Protein AF-A0A7W3PPC8-F1 (afdb_monomer_lite)

Sequence (138 aa):
MSNTLKRLSSKIPKPSKGPELKQVRLKLVYIDFLSALKLSFLLGLAQAIVVIVASFLLYMVFVQTGIFDRANTVAGQVLGGQQFNIKDVISVGSVLGFSTLVAGINLVIITVLGAVCAIIYNMSAKIVGGLSVGFTNQ

Organism: NCBI:txid748908

Structure (mmCIF, N/CA/C/O backbone):
data_AF-A0A7W3PPC8-F1
#
_entry.id   AF-A0A7W3PPC8-F1
#
loop_
_atom_site.group_PDB
_atom_site.id
_atom_site.type_symbol
_atom_site.label_atom_id
_atom_site.label_alt_id
_atom_site.label_comp_id
_atom_site.label_asym_id
_atom_site.label_entity_id
_atom_site.label_seq_id
_atom_site.pdbx_PDB_ins_code
_atom_site.Cartn_x
_atom_site.Cartn_y
_atom_site.Cartn_z
_atom_site.occupancy
_atom_site.B_iso_or_equiv
_atom_site.auth_seq_id
_atom_site.auth_comp_id
_atom_site.auth_asym_id
_atom_site.auth_atom_id
_atom_site.pdbx_PDB_model_num
ATOM 1 N N . MET A 1 1 ? 22.820 4.274 80.347 1.00 52.28 1 MET A N 1
ATOM 2 C CA . MET A 1 1 ? 22.675 5.515 79.545 1.00 52.28 1 MET A CA 1
ATOM 3 C C . MET A 1 1 ? 22.384 5.209 78.061 1.00 52.28 1 MET A C 1
ATOM 5 O O . MET A 1 1 ? 22.886 5.882 77.177 1.00 52.28 1 MET A O 1
ATOM 9 N N . SER A 1 2 ? 21.568 4.187 77.768 1.00 56.91 2 SER A N 1
ATOM 10 C CA . SER A 1 2 ? 21.464 3.553 76.436 1.00 56.91 2 SER A CA 1
ATOM 11 C C . SER A 1 2 ? 20.085 3.683 75.769 1.00 56.91 2 SER A C 1
ATOM 13 O O . SER A 1 2 ? 19.938 3.388 74.586 1.00 56.91 2 SER A O 1
ATOM 15 N N . ASN A 1 3 ? 19.071 4.171 76.491 1.00 58.53 3 ASN A N 1
ATOM 16 C CA . ASN A 1 3 ? 17.689 4.229 75.991 1.00 58.53 3 ASN A CA 1
ATOM 17 C C . ASN A 1 3 ? 17.332 5.532 75.256 1.00 58.53 3 ASN A C 1
ATOM 19 O O . ASN A 1 3 ? 16.264 5.621 74.652 1.00 58.53 3 ASN A O 1
ATOM 23 N N . THR A 1 4 ? 18.220 6.525 75.253 1.00 60.38 4 THR A N 1
ATOM 24 C CA . THR A 1 4 ? 18.021 7.805 74.554 1.00 60.38 4 THR A CA 1
ATOM 25 C C . THR A 1 4 ? 18.432 7.752 73.080 1.00 60.38 4 THR A C 1
ATOM 27 O O . THR A 1 4 ? 17.789 8.393 72.253 1.00 60.38 4 THR A O 1
ATOM 30 N N . LEU A 1 5 ? 19.403 6.909 72.702 1.00 58.19 5 LEU A N 1
ATOM 31 C CA . LEU A 1 5 ? 19.823 6.746 71.299 1.00 58.19 5 LEU A CA 1
ATOM 32 C C . LEU A 1 5 ? 18.810 5.953 70.456 1.00 58.19 5 LEU A C 1
ATOM 34 O O . LEU A 1 5 ? 18.647 6.207 69.263 1.00 58.19 5 LEU A O 1
ATOM 38 N N . LYS A 1 6 ? 18.046 5.045 71.080 1.00 54.47 6 LYS A N 1
ATOM 39 C CA . LYS A 1 6 ? 17.039 4.227 70.382 1.00 54.47 6 LYS A CA 1
ATOM 40 C C . LYS A 1 6 ? 15.796 5.025 69.968 1.00 54.47 6 LYS A C 1
ATOM 42 O O . LYS A 1 6 ? 15.119 4.657 69.013 1.00 54.47 6 LYS A O 1
ATOM 47 N N . ARG A 1 7 ? 15.506 6.139 70.654 1.00 57.25 7 ARG A N 1
ATOM 48 C CA . ARG A 1 7 ? 14.362 7.007 70.329 1.00 57.25 7 ARG A CA 1
ATOM 49 C C . ARG A 1 7 ? 14.639 7.956 69.164 1.00 57.25 7 ARG A C 1
ATOM 51 O O . ARG A 1 7 ? 13.720 8.241 68.404 1.00 57.25 7 ARG A O 1
ATOM 58 N N . LEU A 1 8 ? 15.895 8.352 68.958 1.00 58.16 8 LEU A N 1
ATOM 59 C CA . LEU A 1 8 ? 16.290 9.224 67.846 1.00 58.16 8 LEU A CA 1
ATOM 60 C C . LEU A 1 8 ? 16.453 8.469 66.515 1.00 58.16 8 LEU A C 1
ATOM 62 O O . LEU A 1 8 ? 16.225 9.044 65.458 1.00 58.16 8 LEU A O 1
ATOM 66 N N . SER A 1 9 ? 16.754 7.167 66.553 1.00 54.66 9 SER A N 1
ATOM 67 C CA . SER A 1 9 ? 16.882 6.335 65.343 1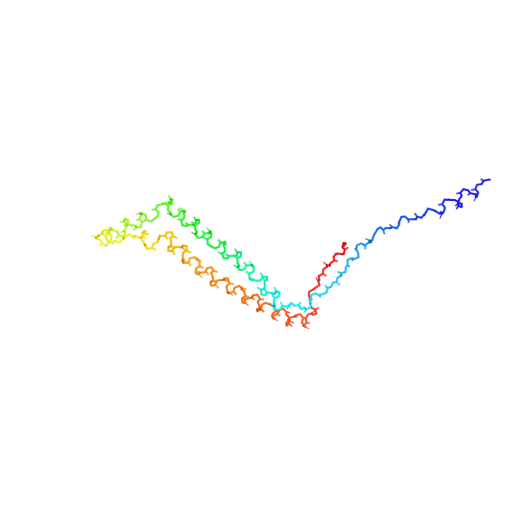.00 54.66 9 SER A CA 1
ATOM 68 C C . SER A 1 9 ? 15.531 5.946 64.708 1.00 54.66 9 SER A C 1
ATOM 70 O O . SER A 1 9 ? 15.473 5.577 63.539 1.00 54.66 9 SER A O 1
ATOM 72 N N . SER A 1 10 ? 14.418 6.085 65.438 1.00 54.19 10 SER A N 1
ATOM 73 C CA . SER A 1 10 ? 13.082 5.666 64.973 1.00 54.19 10 SER A CA 1
ATOM 74 C C . SER A 1 10 ? 12.355 6.670 64.066 1.00 54.19 10 SER A C 1
ATOM 76 O O . SER A 1 10 ? 11.241 6.401 63.621 1.00 54.19 10 SER A O 1
ATOM 78 N N . LYS A 1 11 ? 12.969 7.823 63.774 1.00 53.06 11 LYS A N 1
ATOM 79 C CA . LYS A 1 11 ? 12.342 8.921 63.021 1.00 53.06 11 LYS A CA 1
ATOM 80 C C . LYS A 1 11 ? 13.110 9.271 61.750 1.00 53.06 11 LYS A C 1
ATOM 82 O O . LYS A 1 11 ? 13.195 10.435 61.383 1.00 53.06 11 LYS A O 1
ATOM 87 N N . ILE A 1 12 ? 13.660 8.264 61.074 1.00 62.25 12 ILE A N 1
ATOM 88 C CA . ILE A 1 12 ? 14.084 8.418 59.682 1.00 62.25 12 ILE A CA 1
ATOM 89 C C . ILE A 1 12 ? 12.794 8.385 58.850 1.00 62.25 12 ILE A C 1
ATOM 91 O O . ILE A 1 12 ? 12.144 7.333 58.807 1.00 62.25 12 ILE A O 1
ATOM 95 N N . PRO A 1 13 ? 12.360 9.499 58.230 1.00 57.47 13 PRO A N 1
ATOM 96 C CA . PRO A 1 13 ? 11.263 9.437 57.283 1.00 57.47 13 PRO A CA 1
ATOM 97 C C . PRO A 1 13 ? 11.731 8.532 56.146 1.00 57.47 13 PRO A C 1
ATOM 99 O O . PRO A 1 13 ? 12.714 8.830 55.467 1.00 57.47 13 PRO A O 1
ATOM 102 N N . LYS A 1 14 ? 11.071 7.380 55.984 1.00 60.00 14 LYS A N 1
ATOM 103 C CA . LYS A 1 14 ? 11.268 6.536 54.803 1.00 60.00 14 LYS A CA 1
ATOM 104 C C . LYS A 1 14 ? 11.103 7.449 53.585 1.00 60.00 14 LYS A C 1
ATOM 106 O O . LYS A 1 14 ? 10.091 8.154 53.539 1.00 60.00 14 LYS A O 1
ATOM 111 N N . PRO A 1 15 ? 12.055 7.469 52.636 1.00 51.50 15 PRO A N 1
ATOM 112 C CA . PRO A 1 15 ? 11.875 8.243 51.420 1.00 51.50 15 PRO A CA 1
ATOM 113 C C . PRO A 1 15 ? 10.559 7.776 50.805 1.00 51.50 15 PRO A C 1
ATOM 115 O O . PRO A 1 15 ? 10.351 6.569 50.639 1.00 51.50 15 PRO A O 1
ATOM 118 N N . SER A 1 16 ? 9.631 8.705 50.555 1.00 56.78 16 SER A N 1
ATOM 119 C CA . SER A 1 16 ? 8.445 8.383 49.774 1.00 56.78 16 SER A CA 1
ATOM 120 C C . SER A 1 16 ? 8.970 7.818 48.464 1.00 56.78 16 SER A C 1
ATOM 122 O O . SER A 1 16 ? 9.636 8.537 47.715 1.00 56.78 16 SER A O 1
ATOM 124 N N . LYS A 1 17 ? 8.754 6.519 48.228 1.00 58.44 17 LYS A N 1
ATOM 125 C CA . LYS A 1 17 ? 8.947 5.934 46.905 1.00 58.44 17 LYS A CA 1
ATOM 126 C C . LYS A 1 17 ? 8.257 6.895 45.941 1.00 58.44 17 LYS A C 1
ATOM 128 O O . LYS A 1 17 ? 7.067 7.161 46.114 1.00 58.44 17 LYS A O 1
ATOM 133 N N . GLY A 1 18 ? 9.033 7.483 45.026 1.00 61.22 18 GL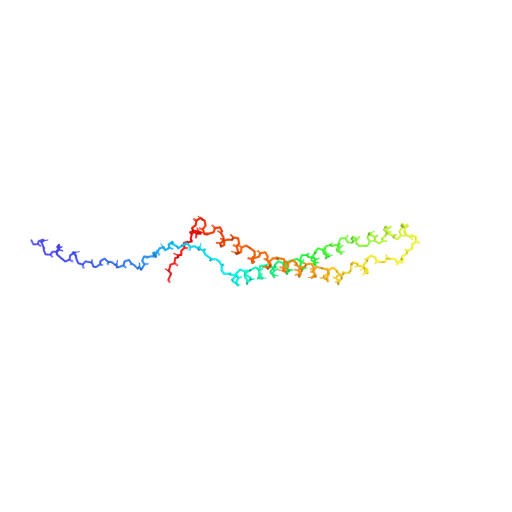Y A N 1
ATOM 134 C CA . GLY A 1 18 ? 8.494 8.311 43.950 1.00 61.22 18 GLY A CA 1
ATOM 135 C C . GLY A 1 18 ? 7.341 7.571 43.270 1.00 61.22 18 GLY A C 1
ATOM 136 O O . GLY A 1 18 ? 7.287 6.344 43.396 1.00 61.22 18 GLY A O 1
ATOM 137 N N . PRO A 1 19 ? 6.408 8.297 42.629 1.00 60.38 19 PRO A N 1
ATOM 138 C CA . PRO A 1 19 ? 5.116 7.774 42.195 1.00 60.38 19 PRO A CA 1
ATOM 139 C C . PRO A 1 19 ? 5.293 6.387 41.586 1.00 60.38 19 PRO A C 1
ATOM 141 O O . PRO A 1 19 ? 5.893 6.227 40.526 1.00 60.38 19 PRO A O 1
ATOM 144 N N . GLU A 1 20 ? 4.864 5.367 42.332 1.00 64.25 20 GLU A N 1
ATOM 145 C CA . GLU A 1 20 ? 4.943 3.987 41.889 1.00 64.25 20 GLU A CA 1
ATOM 146 C C . GLU A 1 20 ? 4.114 3.943 40.610 1.00 64.25 20 GLU A C 1
ATOM 148 O O . GLU A 1 20 ? 2.927 4.274 40.649 1.00 64.25 20 GLU A O 1
ATOM 153 N N . LEU A 1 21 ? 4.768 3.670 39.474 1.00 60.94 21 LEU A N 1
ATOM 154 C CA . LEU A 1 21 ? 4.160 3.654 38.146 1.00 60.94 21 LEU A CA 1
ATOM 155 C C . LEU A 1 21 ? 3.037 2.615 38.155 1.00 60.94 21 LEU A C 1
ATOM 157 O O . LEU A 1 21 ? 3.238 1.435 37.861 1.00 60.94 21 LEU A O 1
ATOM 161 N N . LYS A 1 22 ? 1.848 3.043 38.579 1.00 69.69 22 LYS A N 1
ATOM 162 C CA . LYS A 1 22 ? 0.689 2.184 38.749 1.00 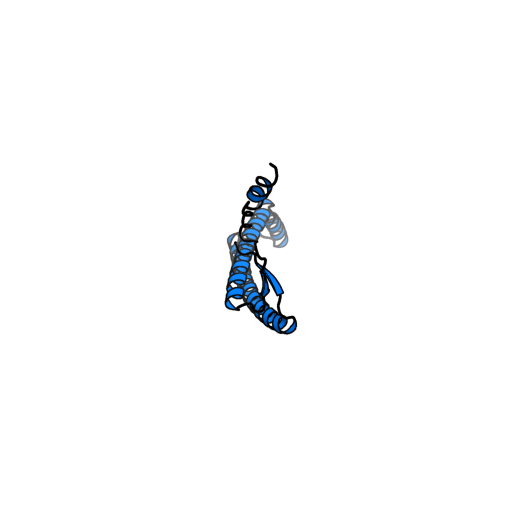69.69 22 LYS A CA 1
ATOM 163 C C . LYS A 1 22 ? 0.237 1.813 37.352 1.00 69.69 22 LYS A C 1
ATOM 165 O O . LYS A 1 22 ? -0.392 2.607 36.659 1.00 69.69 22 LYS A O 1
ATOM 170 N N . GLN A 1 23 ? 0.604 0.611 36.925 1.00 69.12 23 GLN A N 1
ATOM 171 C CA . GLN A 1 23 ? 0.177 0.082 35.642 1.00 69.12 23 GLN A CA 1
ATOM 172 C C . GLN A 1 23 ? -1.342 -0.086 35.677 1.00 69.12 23 GLN A C 1
ATOM 174 O O . GLN A 1 23 ? -1.866 -0.949 36.383 1.00 69.12 23 GLN A O 1
ATOM 179 N N . VAL A 1 24 ? -2.056 0.746 34.923 1.00 78.06 24 VAL A N 1
ATOM 180 C CA . VAL A 1 24 ? -3.504 0.619 34.772 1.00 78.06 24 VAL A CA 1
ATOM 181 C C . VAL A 1 24 ? -3.758 -0.257 33.551 1.00 78.06 24 VAL A C 1
ATOM 183 O O . VAL A 1 24 ? -3.300 0.032 32.444 1.00 78.06 24 VAL A O 1
ATOM 186 N N . ARG A 1 25 ? -4.460 -1.373 33.759 1.00 76.50 25 ARG A N 1
ATOM 187 C CA . ARG A 1 25 ? -4.956 -2.226 32.675 1.00 76.50 25 ARG A CA 1
ATOM 188 C C . ARG A 1 25 ? -6.317 -1.678 32.261 1.00 76.50 25 ARG A C 1
ATOM 190 O O . ARG A 1 25 ? -7.258 -1.727 33.049 1.00 76.50 25 ARG A O 1
ATOM 197 N N . LEU A 1 26 ? -6.411 -1.140 31.054 1.00 84.56 26 LEU A N 1
ATOM 198 C CA . LEU A 1 26 ? -7.680 -0.728 30.459 1.00 84.56 26 LEU A CA 1
ATOM 199 C C . LEU A 1 26 ? -8.053 -1.728 29.368 1.00 84.56 26 LEU A C 1
ATOM 201 O O . LEU A 1 26 ? -7.197 -2.433 28.844 1.00 84.56 26 LEU A O 1
ATOM 205 N N . LYS A 1 27 ? -9.335 -1.820 29.030 1.00 82.69 27 LYS A N 1
ATOM 206 C CA . LYS A 1 27 ? -9.787 -2.632 27.898 1.00 82.69 27 LYS A CA 1
ATOM 207 C C . LYS A 1 27 ? -10.068 -1.710 26.720 1.00 82.69 27 LYS A C 1
ATOM 209 O O . LYS A 1 27 ? -10.790 -0.728 26.869 1.00 82.69 27 LYS A O 1
ATOM 214 N N . LEU A 1 28 ? -9.510 -2.022 25.556 1.00 85.88 28 LEU A N 1
ATOM 215 C CA . LEU A 1 28 ? -9.921 -1.434 24.292 1.00 85.88 28 LEU A CA 1
ATOM 216 C C . LEU A 1 28 ? -11.250 -2.090 23.909 1.00 85.88 28 LEU A C 1
ATOM 218 O O . LEU A 1 28 ? -11.300 -3.278 23.604 1.00 85.88 28 LEU A O 1
ATOM 222 N N . VAL A 1 29 ? -12.340 -1.337 24.037 1.00 86.69 29 VAL A N 1
ATOM 223 C CA . VAL A 1 29 ? -13.711 -1.833 23.812 1.00 86.69 29 VAL A CA 1
ATOM 224 C C . VAL A 1 29 ? -14.253 -1.385 22.454 1.00 86.69 29 VAL A C 1
ATOM 226 O O . VAL A 1 29 ? -15.130 -2.035 21.894 1.00 86.69 29 VAL A O 1
ATOM 229 N N . TYR A 1 30 ? -13.726 -0.288 21.911 1.00 88.50 30 TYR A N 1
ATOM 230 C CA . TYR A 1 30 ? -14.214 0.332 20.685 1.00 88.50 30 TYR A CA 1
ATOM 231 C C . TYR A 1 30 ? -13.065 0.976 19.903 1.00 88.50 30 TYR A C 1
ATOM 233 O O . TYR A 1 30 ? -12.178 1.597 20.494 1.00 88.50 30 TYR A O 1
ATOM 241 N N . ILE A 1 31 ? -13.110 0.844 18.580 1.00 91.56 31 ILE A N 1
ATOM 242 C CA . ILE A 1 31 ? -12.269 1.564 17.623 1.00 91.56 31 ILE A CA 1
ATOM 243 C C . ILE A 1 31 ? -13.168 2.503 16.825 1.00 91.56 31 ILE A C 1
ATOM 245 O O . ILE A 1 31 ? -14.149 2.076 16.212 1.00 91.56 31 ILE A O 1
ATOM 249 N N . ASP A 1 32 ? -12.808 3.784 16.808 1.00 93.31 32 ASP A N 1
ATOM 250 C CA . ASP A 1 32 ? -13.541 4.781 16.039 1.00 93.31 32 ASP A CA 1
ATOM 251 C C . ASP A 1 32 ? -13.253 4.684 14.536 1.00 93.31 32 ASP A C 1
ATOM 253 O O . ASP A 1 32 ? -12.099 4.532 14.119 1.00 93.31 32 ASP A O 1
ATOM 257 N N . PHE A 1 33 ? -14.305 4.819 13.723 1.00 91.38 33 PHE A N 1
ATOM 258 C CA . PHE A 1 33 ? -14.234 4.716 12.264 1.00 91.38 33 PHE A CA 1
ATOM 259 C C . PHE A 1 33 ? -13.233 5.706 11.666 1.00 91.38 33 PHE A C 1
ATOM 261 O O . PHE A 1 33 ? -12.407 5.328 10.836 1.00 91.38 33 PHE A O 1
ATOM 268 N N . LEU A 1 34 ? -13.252 6.964 12.117 1.00 91.75 34 LEU A N 1
ATOM 269 C CA . LEU A 1 34 ? -12.354 7.984 11.578 1.00 91.75 34 LEU A CA 1
ATOM 270 C C . LEU A 1 34 ? -10.903 7.725 11.976 1.00 91.75 34 LEU A C 1
ATOM 272 O O . LEU A 1 34 ? -9.993 8.024 11.205 1.00 91.75 34 LEU A O 1
ATOM 276 N N . SER A 1 35 ? -10.675 7.160 13.161 1.00 95.88 35 SER A N 1
ATOM 277 C CA . SER A 1 35 ? -9.330 6.785 13.597 1.00 95.88 35 SER A CA 1
ATOM 278 C C . SER A 1 35 ? -8.762 5.658 12.728 1.00 95.88 35 SER A C 1
ATOM 280 O O . SER A 1 35 ? -7.641 5.759 12.225 1.00 95.88 35 SER A O 1
ATOM 282 N N . ALA A 1 36 ? -9.569 4.629 12.455 1.00 94.88 36 ALA A N 1
ATOM 283 C CA . ALA A 1 36 ? -9.185 3.541 11.562 1.00 94.88 36 ALA A CA 1
ATOM 284 C C . ALA A 1 36 ? -8.955 4.019 10.121 1.00 94.88 36 ALA A C 1
ATOM 286 O O . ALA A 1 36 ? -7.990 3.589 9.487 1.00 94.88 36 ALA A O 1
ATOM 287 N N . LEU A 1 37 ? -9.776 4.950 9.625 1.00 95.31 37 LEU A N 1
ATOM 288 C CA . LEU A 1 37 ? -9.611 5.550 8.300 1.00 95.31 37 LEU A CA 1
ATOM 289 C C . LEU A 1 37 ? -8.283 6.315 8.188 1.00 95.31 37 LEU A C 1
ATOM 291 O O . LEU A 1 37 ? -7.546 6.132 7.227 1.00 95.31 37 LEU A O 1
ATOM 295 N N . LYS A 1 38 ? -7.933 7.130 9.193 1.00 96.25 38 LYS A N 1
ATOM 296 C CA . LYS A 1 38 ? -6.662 7.878 9.214 1.00 96.25 38 LYS A CA 1
ATOM 297 C C . LYS A 1 38 ? -5.456 6.941 9.246 1.00 96.25 38 LYS A C 1
ATOM 299 O O . LYS A 1 38 ? -4.530 7.117 8.460 1.00 96.25 38 LYS A O 1
ATOM 304 N N . LEU A 1 39 ? -5.467 5.939 10.128 1.00 97.25 39 LEU A N 1
ATOM 305 C CA . LEU A 1 39 ? -4.356 4.988 10.248 1.00 97.25 39 LEU A CA 1
ATOM 306 C C . LEU A 1 39 ? -4.177 4.149 8.981 1.00 97.25 39 LEU A C 1
ATOM 308 O O . LEU A 1 39 ? -3.055 3.987 8.503 1.00 97.25 39 LEU A O 1
ATOM 312 N N . SER A 1 40 ? -5.273 3.643 8.417 1.00 96.44 40 SER A N 1
ATOM 313 C CA . SER A 1 40 ? -5.229 2.855 7.182 1.00 96.44 40 SER A CA 1
ATOM 314 C C . SER A 1 40 ? -4.853 3.693 5.965 1.00 96.44 40 SER A C 1
ATOM 316 O O . SER A 1 40 ? -4.100 3.211 5.126 1.00 96.44 40 SER A O 1
ATOM 318 N N . PHE A 1 41 ? -5.274 4.957 5.901 1.00 96.81 41 PHE A N 1
ATOM 319 C CA . PHE A 1 41 ? -4.823 5.887 4.870 1.00 96.81 41 PHE A CA 1
ATOM 320 C C . PHE A 1 41 ? -3.308 6.124 4.941 1.00 96.81 41 PHE A C 1
ATOM 322 O O . PHE A 1 41 ? -2.631 6.034 3.920 1.00 96.81 41 PHE A O 1
ATOM 329 N N . LEU A 1 42 ? -2.748 6.355 6.138 1.00 97.75 42 LEU A N 1
ATOM 330 C CA . LEU A 1 42 ? -1.296 6.502 6.314 1.00 97.75 42 LEU A CA 1
ATOM 331 C C . LEU A 1 42 ? -0.540 5.227 5.910 1.00 97.75 42 LEU A C 1
ATOM 333 O O . LEU A 1 42 ? 0.478 5.305 5.223 1.00 97.75 42 LEU A O 1
ATOM 337 N N . LEU A 1 43 ? -1.042 4.056 6.311 1.00 96.50 43 LEU A N 1
ATOM 338 C CA . LEU A 1 43 ? -0.427 2.771 5.975 1.00 96.50 43 LEU A CA 1
ATOM 339 C C . LEU A 1 43 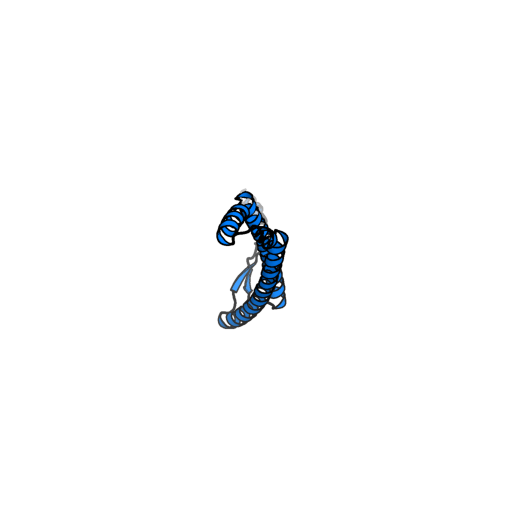? -0.502 2.477 4.470 1.00 96.50 43 LEU A C 1
ATOM 341 O O . LEU A 1 43 ? 0.493 2.074 3.867 1.00 96.50 43 LEU A O 1
ATOM 345 N N . GLY A 1 44 ? -1.653 2.732 3.849 1.00 96.88 44 GLY A N 1
ATOM 346 C CA . GLY A 1 44 ? -1.829 2.612 2.407 1.00 96.88 44 GLY A CA 1
ATOM 347 C C . GLY A 1 44 ? -0.932 3.583 1.639 1.00 96.88 44 GLY A C 1
ATOM 348 O O . GLY A 1 44 ? -0.367 3.200 0.618 1.00 96.88 44 GLY A O 1
ATOM 349 N N . LEU A 1 45 ? -0.735 4.807 2.144 1.00 97.56 45 LEU A N 1
ATOM 350 C CA . LEU A 1 45 ? 0.129 5.808 1.511 1.00 97.56 45 LEU A CA 1
ATOM 351 C C . LEU A 1 45 ? 1.597 5.384 1.570 1.00 97.56 45 LEU A C 1
ATOM 353 O O . LEU A 1 45 ? 2.300 5.460 0.562 1.00 97.56 45 LEU A O 1
ATOM 357 N N . ALA A 1 46 ? 2.043 4.873 2.719 1.00 97.44 46 ALA A N 1
ATOM 358 C CA . ALA A 1 46 ? 3.375 4.298 2.850 1.00 97.44 46 ALA A CA 1
ATOM 359 C C . ALA A 1 46 ? 3.579 3.153 1.845 1.00 97.44 46 ALA A C 1
ATOM 361 O O . ALA A 1 46 ? 4.575 3.134 1.119 1.00 97.44 46 ALA A O 1
ATOM 362 N N . GLN A 1 47 ? 2.612 2.238 1.731 1.00 97.19 47 GLN A N 1
ATOM 363 C CA . GLN A 1 47 ? 2.712 1.126 0.789 1.00 97.19 47 GLN A CA 1
ATOM 364 C C . GLN A 1 47 ? 2.652 1.574 -0.681 1.00 97.19 47 GLN A C 1
ATOM 366 O O . GLN A 1 47 ? 3.333 0.987 -1.523 1.00 97.19 47 GLN A O 1
ATOM 371 N N . ALA A 1 48 ? 1.886 2.619 -1.000 1.00 97.44 48 ALA A N 1
ATOM 372 C CA . ALA A 1 48 ? 1.830 3.195 -2.340 1.00 97.44 48 ALA A CA 1
ATOM 373 C C . ALA A 1 48 ? 3.202 3.733 -2.776 1.00 97.44 48 ALA A C 1
ATOM 375 O O . ALA A 1 48 ? 3.673 3.412 -3.867 1.00 97.44 48 ALA A O 1
ATOM 376 N N . ILE A 1 49 ? 3.880 4.476 -1.894 1.00 97.19 49 ILE A N 1
ATOM 377 C CA . ILE A 1 49 ? 5.237 4.981 -2.148 1.00 97.19 49 ILE A CA 1
ATOM 378 C C . ILE A 1 49 ? 6.210 3.814 -2.347 1.00 97.19 49 ILE A C 1
ATOM 380 O O . ILE A 1 49 ? 6.982 3.819 -3.306 1.00 97.19 49 ILE A O 1
ATOM 384 N N . VAL A 1 50 ? 6.142 2.788 -1.491 1.00 97.69 50 VAL A N 1
ATOM 385 C CA . VAL A 1 50 ? 6.997 1.595 -1.606 1.00 97.69 50 VAL A CA 1
ATOM 386 C C . VAL A 1 50 ? 6.818 0.908 -2.959 1.00 97.69 50 VAL A C 1
ATOM 388 O O . VAL A 1 50 ? 7.815 0.567 -3.586 1.00 97.69 50 VAL A O 1
ATOM 391 N N . VAL A 1 51 ? 5.586 0.742 -3.450 1.00 96.88 51 VAL A N 1
ATOM 392 C CA . VAL A 1 51 ? 5.325 0.097 -4.751 1.00 96.88 51 VAL A CA 1
ATOM 393 C C . VAL A 1 51 ? 5.871 0.915 -5.919 1.00 96.88 51 VAL A C 1
ATOM 395 O O . VAL A 1 51 ? 6.458 0.339 -6.836 1.00 96.88 51 VAL A O 1
ATOM 398 N N . ILE A 1 52 ? 5.727 2.241 -5.885 1.00 97.12 52 ILE A N 1
ATOM 399 C CA . ILE A 1 52 ? 6.251 3.121 -6.940 1.00 97.12 52 ILE A CA 1
ATOM 400 C C . ILE A 1 52 ? 7.781 3.049 -6.980 1.00 97.12 52 ILE A C 1
ATOM 402 O O . ILE A 1 52 ? 8.365 2.828 -8.043 1.00 97.12 52 ILE A O 1
ATOM 406 N N . VAL A 1 53 ? 8.435 3.169 -5.821 1.00 97.12 53 VAL A N 1
ATOM 407 C CA . VAL A 1 53 ? 9.900 3.084 -5.719 1.00 97.12 53 VAL A CA 1
ATOM 408 C C . VAL A 1 53 ? 10.396 1.688 -6.102 1.00 97.12 53 VAL A C 1
ATOM 410 O O . VAL A 1 53 ? 11.360 1.569 -6.855 1.00 97.12 53 VAL A O 1
ATOM 413 N N . ALA A 1 54 ? 9.724 0.628 -5.652 1.00 96.88 54 ALA A N 1
ATOM 414 C CA . ALA A 1 54 ? 10.067 -0.742 -6.019 1.00 96.88 54 ALA A CA 1
ATOM 415 C C . ALA A 1 54 ? 9.964 -0.965 -7.533 1.00 96.88 54 ALA A C 1
ATOM 417 O O . ALA A 1 54 ? 10.889 -1.510 -8.130 1.00 96.88 54 ALA A O 1
ATOM 418 N N . SER A 1 55 ? 8.890 -0.490 -8.169 1.00 95.69 55 SER A N 1
ATOM 419 C CA . SER A 1 55 ? 8.700 -0.601 -9.622 1.00 95.69 55 SER A CA 1
ATOM 420 C C . SER A 1 55 ? 9.771 0.165 -10.398 1.00 95.69 55 SER A C 1
ATOM 422 O O . SER A 1 55 ? 10.284 -0.334 -11.399 1.00 95.69 55 SER A O 1
ATOM 424 N N . PHE A 1 56 ? 10.167 1.344 -9.910 1.00 95.19 56 PHE A N 1
ATOM 425 C CA . PHE A 1 56 ? 11.268 2.113 -10.488 1.00 95.19 56 PHE A CA 1
ATOM 426 C C . PHE A 1 56 ? 12.606 1.368 -10.414 1.00 95.19 56 PHE A C 1
ATOM 428 O O . PHE A 1 56 ? 13.314 1.253 -11.416 1.00 95.19 56 PHE A O 1
ATOM 435 N N . LEU A 1 57 ? 12.946 0.832 -9.239 1.00 96.38 57 LEU A N 1
ATOM 436 C CA . LEU A 1 57 ? 14.178 0.066 -9.047 1.00 96.38 57 LEU A CA 1
ATOM 437 C C . LEU A 1 57 ? 14.188 -1.204 -9.902 1.00 96.38 57 LEU A C 1
ATOM 439 O O . LEU A 1 57 ? 15.199 -1.522 -10.526 1.00 96.38 57 LEU A O 1
ATOM 443 N N . LEU A 1 58 ? 13.057 -1.899 -9.985 1.00 94.88 58 LEU A N 1
ATOM 444 C CA . LEU A 1 58 ? 12.905 -3.099 -10.802 1.00 94.88 58 LEU A CA 1
ATOM 445 C C . LEU A 1 58 ? 13.095 -2.774 -12.294 1.00 94.88 58 LEU A C 1
ATOM 447 O O . LEU A 1 58 ? 13.834 -3.472 -12.990 1.00 94.88 58 LEU A O 1
ATOM 451 N N . TYR A 1 59 ? 12.534 -1.659 -12.768 1.00 93.69 59 TYR A N 1
ATOM 452 C CA . TYR A 1 59 ? 12.774 -1.177 -14.128 1.00 93.69 59 TYR A CA 1
ATOM 453 C C . TYR A 1 59 ? 14.255 -0.862 -14.388 1.00 93.69 59 TYR A C 1
ATOM 455 O O . TYR A 1 59 ? 14.802 -1.272 -15.412 1.00 93.69 59 TYR A O 1
ATOM 463 N N . MET A 1 60 ? 14.933 -0.184 -13.455 1.00 93.06 60 MET A N 1
ATOM 464 C CA . MET A 1 60 ? 16.372 0.095 -13.559 1.00 93.06 60 MET A CA 1
ATOM 465 C C . MET A 1 60 ? 17.192 -1.192 -13.713 1.00 93.06 60 MET A C 1
ATOM 467 O O . MET A 1 60 ? 18.082 -1.257 -14.562 1.00 93.06 60 MET A O 1
ATOM 471 N N . VAL A 1 61 ? 16.861 -2.239 -12.953 1.00 95.44 61 VAL A N 1
ATOM 472 C CA . VAL A 1 61 ? 17.506 -3.557 -13.075 1.00 95.44 61 VAL A CA 1
ATOM 473 C C . VAL A 1 61 ? 17.273 -4.166 -14.465 1.00 95.44 61 VAL A C 1
ATOM 475 O O . VAL A 1 61 ? 18.202 -4.713 -15.065 1.00 95.44 61 VAL A O 1
ATOM 478 N N . PHE A 1 62 ? 16.072 -4.040 -15.031 1.00 92.50 62 PHE A N 1
ATOM 479 C CA . PHE A 1 62 ? 15.778 -4.531 -16.385 1.00 92.50 62 PHE A CA 1
ATOM 480 C C . PHE A 1 62 ? 16.542 -3.789 -17.483 1.00 92.50 62 PHE A C 1
ATOM 482 O O . PHE A 1 62 ? 16.987 -4.408 -18.453 1.00 92.50 62 PHE A O 1
ATOM 489 N N . VAL A 1 63 ? 16.747 -2.481 -17.318 1.00 90.50 63 VAL A N 1
ATOM 490 C CA . VAL A 1 63 ? 17.583 -1.696 -18.234 1.00 90.50 63 VAL A CA 1
ATOM 491 C C . VAL A 1 63 ? 19.050 -2.112 -18.123 1.00 90.50 63 VAL A C 1
ATOM 493 O O . VAL A 1 63 ? 19.681 -2.354 -19.147 1.00 90.50 63 VAL A O 1
ATOM 496 N N . GLN A 1 64 ? 19.586 -2.264 -16.908 1.00 92.12 64 GLN A N 1
ATOM 497 C CA . GLN A 1 64 ? 20.986 -2.668 -16.705 1.00 92.12 64 GLN A CA 1
ATOM 498 C C . GLN A 1 64 ? 21.290 -4.071 -17.240 1.00 92.12 64 GLN A C 1
ATOM 500 O O . GLN A 1 64 ? 22.371 -4.321 -17.766 1.00 92.12 64 GLN A O 1
ATOM 505 N N . THR A 1 65 ? 20.335 -4.991 -17.127 1.00 94.44 65 THR A N 1
ATOM 506 C CA . THR A 1 65 ? 20.474 -6.363 -17.642 1.00 94.44 65 THR A CA 1
ATOM 507 C C . THR A 1 65 ? 20.292 -6.462 -19.161 1.00 94.44 65 THR A C 1
ATOM 509 O O . THR A 1 65 ? 20.560 -7.519 -19.738 1.00 94.44 65 THR A O 1
ATOM 512 N N . GLY A 1 66 ? 19.853 -5.386 -19.826 1.00 89.31 66 GLY A N 1
ATOM 513 C CA . GLY A 1 66 ? 19.652 -5.347 -21.276 1.00 89.31 66 GLY A CA 1
ATOM 514 C C . GLY A 1 66 ? 18.525 -6.263 -21.768 1.00 89.31 66 GLY A C 1
ATOM 515 O O . GLY A 1 66 ? 18.525 -6.674 -22.930 1.00 89.31 66 GLY A O 1
ATOM 516 N N . ILE A 1 67 ? 17.565 -6.619 -20.903 1.00 89.25 67 ILE A N 1
ATOM 517 C CA . ILE A 1 67 ? 16.453 -7.526 -21.249 1.00 89.25 67 ILE A CA 1
ATOM 518 C C . ILE A 1 67 ? 15.638 -6.970 -22.421 1.00 89.25 67 ILE A C 1
ATOM 520 O O . ILE A 1 67 ? 15.274 -7.717 -23.329 1.00 89.25 67 ILE A O 1
ATOM 524 N N . PHE A 1 68 ? 15.405 -5.657 -22.439 1.00 86.06 68 PHE A N 1
ATOM 525 C CA . PHE A 1 68 ? 14.663 -4.990 -23.508 1.00 86.06 68 PHE A CA 1
ATOM 526 C C . PHE A 1 68 ? 15.364 -5.088 -24.871 1.00 86.06 68 PHE A C 1
ATOM 528 O O . PHE A 1 68 ? 14.699 -5.280 -25.885 1.00 86.06 68 PHE A O 1
ATOM 535 N N . ASP A 1 69 ? 16.696 -5.018 -24.905 1.00 86.62 69 ASP A N 1
ATOM 536 C CA . ASP A 1 69 ? 17.482 -5.134 -26.140 1.00 86.62 69 ASP A CA 1
ATOM 537 C C . ASP A 1 69 ? 17.458 -6.567 -26.694 1.00 86.62 69 ASP A C 1
ATOM 539 O O . ASP A 1 69 ? 17.284 -6.790 -27.898 1.00 86.62 69 ASP A O 1
ATOM 543 N N . ARG A 1 70 ? 17.548 -7.563 -25.802 1.00 86.62 70 ARG A N 1
ATOM 544 C CA . ARG A 1 70 ? 17.410 -8.983 -26.167 1.00 86.62 70 ARG A CA 1
ATOM 545 C C . ARG A 1 70 ? 16.011 -9.290 -26.697 1.00 86.62 70 ARG A C 1
ATOM 547 O O . ARG A 1 70 ? 15.884 -9.945 -27.728 1.00 86.62 70 ARG A O 1
ATOM 554 N N . ALA A 1 71 ? 14.975 -8.775 -26.035 1.00 85.62 71 ALA A N 1
ATOM 555 C CA . ALA A 1 71 ? 13.593 -8.921 -26.483 1.00 85.62 71 ALA A CA 1
ATOM 556 C C . ALA A 1 71 ? 13.377 -8.303 -27.874 1.00 85.62 71 ALA A C 1
ATOM 558 O O . ALA A 1 71 ? 12.752 -8.930 -28.726 1.00 85.62 71 ALA A O 1
ATOM 559 N N . ASN A 1 72 ? 13.949 -7.121 -28.134 1.00 84.69 72 ASN A N 1
ATOM 560 C CA . ASN A 1 72 ? 13.857 -6.453 -29.435 1.00 84.69 72 ASN A CA 1
ATOM 561 C C . ASN A 1 72 ? 14.529 -7.251 -30.556 1.00 84.69 72 ASN A C 1
ATOM 563 O O . ASN A 1 72 ? 13.994 -7.357 -31.657 1.00 84.69 72 ASN A O 1
ATOM 567 N N . THR A 1 73 ? 15.669 -7.875 -30.256 1.00 85.44 73 THR A N 1
ATOM 568 C CA . THR A 1 73 ? 16.390 -8.727 -31.211 1.00 85.44 73 THR A CA 1
ATOM 569 C C . THR A 1 73 ? 15.568 -9.958 -31.599 1.00 85.44 73 THR A C 1
ATOM 571 O O . THR A 1 73 ? 15.433 -10.258 -32.783 1.00 85.44 73 THR A O 1
ATOM 574 N N . VAL A 1 74 ? 14.970 -10.647 -30.620 1.00 85.25 74 VAL A N 1
ATOM 575 C CA . VAL A 1 74 ? 14.121 -11.827 -30.872 1.00 85.25 74 VAL A CA 1
ATOM 576 C C . VAL A 1 74 ? 12.848 -11.435 -31.625 1.00 85.25 74 VAL A C 1
ATOM 578 O O . VAL A 1 74 ? 12.477 -12.093 -32.594 1.00 85.25 74 VAL A O 1
ATOM 581 N N . ALA A 1 75 ? 12.203 -10.337 -31.229 1.00 81.50 75 ALA A N 1
ATOM 582 C CA . ALA A 1 75 ? 11.014 -9.835 -31.908 1.00 81.50 75 ALA A CA 1
ATOM 583 C C . ALA A 1 75 ? 11.308 -9.476 -33.373 1.00 81.50 75 ALA A C 1
ATOM 585 O O . ALA A 1 75 ? 10.562 -9.885 -34.260 1.00 81.50 75 ALA A O 1
ATOM 586 N N . GLY A 1 76 ? 12.426 -8.797 -33.649 1.00 81.88 76 GLY A N 1
ATOM 587 C CA . GLY A 1 76 ? 12.844 -8.457 -35.012 1.00 81.88 76 GLY A CA 1
ATOM 588 C C . GLY A 1 76 ? 13.134 -9.677 -35.894 1.00 81.88 76 GLY A C 1
ATOM 589 O O . GLY A 1 76 ? 12.854 -9.637 -37.091 1.00 81.88 76 GLY A O 1
ATOM 590 N N . GLN A 1 77 ? 13.634 -10.775 -35.314 1.00 81.62 77 GLN A N 1
ATOM 591 C CA . GLN A 1 77 ? 13.868 -12.035 -36.033 1.00 81.62 77 GLN A CA 1
ATOM 592 C C . GLN A 1 77 ? 12.565 -12.751 -36.417 1.00 81.62 77 GLN A C 1
ATOM 594 O O . GLN A 1 77 ? 12.496 -13.346 -37.489 1.00 81.62 77 GLN A O 1
ATOM 599 N N . VAL A 1 78 ? 11.534 -12.686 -35.569 1.00 80.56 78 VAL A N 1
ATOM 600 C CA . VAL A 1 78 ? 10.240 -13.354 -35.810 1.00 80.56 78 VAL A CA 1
ATOM 601 C C . VAL A 1 78 ? 9.312 -12.509 -36.690 1.00 80.56 78 VAL A C 1
ATOM 603 O O . VAL A 1 78 ? 8.595 -13.052 -37.525 1.00 80.56 78 VAL A O 1
ATOM 606 N N . LEU A 1 79 ? 9.325 -11.184 -36.521 1.00 78.00 79 LEU A N 1
ATOM 607 C CA . LEU A 1 79 ? 8.415 -10.252 -37.203 1.00 78.00 79 LEU A CA 1
ATOM 608 C C . LEU A 1 79 ? 8.950 -9.741 -38.554 1.00 78.00 79 LEU A C 1
ATOM 610 O O . LEU A 1 79 ? 8.251 -9.004 -39.243 1.00 78.00 79 LEU A O 1
ATOM 614 N N . GLY A 1 80 ? 10.173 -10.115 -38.951 1.00 66.19 80 GLY A N 1
ATOM 615 C CA . GLY A 1 80 ? 10.728 -9.798 -40.274 1.00 66.19 80 GLY A CA 1
ATOM 616 C C . GLY A 1 80 ? 11.014 -8.310 -40.527 1.00 66.19 80 GLY A C 1
ATOM 617 O O . GLY A 1 80 ? 11.195 -7.911 -41.676 1.00 66.19 80 GLY A O 1
ATOM 618 N N . GLY A 1 81 ? 11.066 -7.476 -39.484 1.00 61.81 81 GLY A N 1
ATOM 619 C CA . GLY A 1 81 ? 11.342 -6.045 -39.610 1.00 61.81 81 GLY A CA 1
ATOM 620 C C . GLY A 1 81 ? 11.413 -5.305 -38.271 1.00 61.81 81 GLY A C 1
ATOM 621 O O . GLY A 1 81 ? 10.697 -5.624 -37.327 1.00 61.81 81 GLY A O 1
ATOM 622 N N . GLN A 1 82 ? 12.263 -4.272 -38.207 1.00 62.16 82 GLN A N 1
ATOM 623 C CA . GLN A 1 82 ? 12.537 -3.419 -37.032 1.00 62.16 82 GLN A CA 1
ATOM 624 C C . GLN A 1 82 ? 11.388 -2.463 -36.628 1.00 62.16 82 GLN A C 1
ATOM 626 O O . GLN A 1 82 ? 11.612 -1.470 -35.943 1.00 62.16 82 GLN A O 1
ATOM 631 N N . GLN A 1 83 ? 10.150 -2.718 -37.051 1.00 61.62 83 GLN A N 1
ATOM 632 C CA . GLN A 1 83 ? 9.052 -1.753 -36.900 1.00 61.62 83 GLN A CA 1
ATOM 633 C C . GLN A 1 83 ? 8.506 -1.645 -35.461 1.00 61.62 83 GLN A C 1
ATOM 635 O O . GLN A 1 83 ? 7.724 -0.740 -35.187 1.00 61.62 83 GLN A O 1
ATOM 640 N N . PHE A 1 84 ? 8.895 -2.530 -34.534 1.00 65.00 84 PHE A N 1
ATOM 641 C CA . PHE A 1 84 ? 8.359 -2.542 -33.168 1.00 65.00 84 PHE A CA 1
ATOM 642 C C . PHE A 1 84 ? 9.470 -2.438 -32.117 1.00 65.00 84 PHE A C 1
ATOM 644 O O . PHE A 1 84 ? 10.090 -3.437 -31.763 1.00 65.00 84 PHE A O 1
ATOM 651 N N . ASN A 1 85 ? 9.707 -1.229 -31.598 1.00 73.00 85 ASN A N 1
ATOM 652 C CA . ASN A 1 85 ? 10.609 -1.016 -30.467 1.00 73.00 85 ASN A CA 1
ATOM 653 C C . ASN A 1 85 ? 9.870 -1.278 -29.150 1.00 73.00 85 ASN A C 1
ATOM 655 O O . ASN A 1 85 ? 9.053 -0.478 -28.698 1.00 73.00 85 ASN A O 1
ATOM 659 N N . ILE A 1 86 ? 10.197 -2.384 -28.477 1.00 74.06 86 ILE A N 1
ATOM 660 C CA . ILE A 1 86 ? 9.606 -2.730 -27.166 1.00 74.06 86 ILE A CA 1
ATOM 661 C C . ILE A 1 86 ? 9.867 -1.648 -26.102 1.00 74.06 86 ILE A C 1
ATOM 663 O O . ILE A 1 86 ? 9.065 -1.479 -25.182 1.00 74.06 86 ILE A O 1
ATOM 667 N N . LYS A 1 87 ? 10.953 -0.878 -26.248 1.00 73.44 87 LYS A N 1
ATOM 668 C CA . LYS A 1 87 ? 11.291 0.237 -25.350 1.00 73.44 87 LYS A CA 1
ATOM 669 C C . LYS A 1 87 ? 10.286 1.393 -25.406 1.00 73.44 87 LYS A C 1
ATOM 671 O O . LYS A 1 87 ? 10.134 2.079 -24.399 1.00 73.44 87 LYS A O 1
ATOM 676 N N . ASP A 1 88 ? 9.575 1.577 -26.519 1.00 75.25 88 ASP A N 1
ATOM 677 C CA . ASP A 1 88 ? 8.559 2.633 -26.634 1.00 75.25 88 ASP A CA 1
ATOM 678 C C . ASP A 1 88 ? 7.298 2.280 -25.833 1.00 75.25 88 ASP A C 1
ATOM 680 O O . ASP A 1 88 ? 6.670 3.145 -25.223 1.00 75.25 88 ASP A O 1
ATOM 684 N N . VAL A 1 89 ? 6.960 0.988 -25.765 1.00 75.75 89 VAL A N 1
ATOM 685 C CA . VAL A 1 89 ? 5.809 0.488 -24.998 1.00 75.75 89 VAL A CA 1
ATOM 686 C C . VAL A 1 89 ? 6.145 0.378 -23.507 1.00 75.75 89 VAL A C 1
ATOM 688 O O . VAL A 1 89 ? 5.349 0.772 -22.650 1.00 75.75 89 VAL A O 1
ATOM 691 N N . ILE A 1 90 ? 7.338 -0.121 -23.177 1.00 82.81 90 ILE A N 1
ATOM 692 C CA . ILE A 1 90 ? 7.803 -0.323 -21.797 1.00 82.81 90 ILE A CA 1
ATOM 693 C C . ILE A 1 90 ? 8.883 0.712 -21.473 1.00 82.81 90 ILE A C 1
ATOM 695 O O . ILE A 1 90 ? 10.038 0.380 -21.222 1.00 82.81 90 ILE A O 1
ATOM 699 N N . SER A 1 91 ? 8.501 1.986 -21.510 1.00 87.50 91 SER A N 1
ATOM 700 C CA . SER A 1 91 ? 9.359 3.090 -21.091 1.00 87.50 91 SER A CA 1
ATOM 701 C C . SER A 1 91 ? 9.262 3.313 -19.578 1.00 87.50 91 SER A C 1
ATOM 703 O O . SER A 1 91 ? 8.312 2.889 -18.917 1.00 87.50 91 SER A O 1
ATOM 705 N N . VAL A 1 92 ? 10.223 4.052 -19.012 1.00 89.56 92 VAL A N 1
ATOM 706 C CA . VAL A 1 92 ? 10.180 4.478 -17.598 1.00 89.56 92 VAL A CA 1
ATOM 707 C C . VAL A 1 92 ? 8.837 5.144 -17.274 1.00 89.56 92 VAL A C 1
ATOM 709 O O . VAL A 1 92 ? 8.256 4.897 -16.220 1.00 89.56 92 VAL A O 1
ATOM 712 N N . GLY A 1 93 ? 8.336 5.976 -18.193 1.00 90.69 93 GLY A N 1
ATOM 713 C CA . GLY A 1 93 ? 7.093 6.721 -18.020 1.00 90.69 93 GLY A CA 1
ATOM 714 C C . GLY A 1 93 ? 5.865 5.819 -17.954 1.00 90.69 93 GLY A C 1
ATOM 715 O O . GLY A 1 93 ? 5.026 6.011 -17.074 1.00 90.69 93 GLY A O 1
ATOM 716 N N . SER A 1 94 ? 5.766 4.810 -18.825 1.00 91.56 94 SER A N 1
ATOM 717 C CA . SER A 1 94 ? 4.626 3.887 -18.807 1.00 91.56 94 SER A CA 1
ATOM 718 C C . SER A 1 94 ? 4.644 2.982 -17.574 1.00 91.56 94 SER A C 1
ATOM 720 O O . SER A 1 94 ? 3.597 2.773 -16.960 1.00 91.56 94 SER A O 1
ATOM 722 N N . VAL A 1 95 ? 5.823 2.527 -17.137 1.00 93.81 95 VAL A N 1
ATOM 723 C CA . VAL A 1 95 ? 5.964 1.705 -15.922 1.00 93.81 95 VAL A CA 1
ATOM 724 C C . VAL A 1 95 ? 5.646 2.504 -14.659 1.00 93.81 95 VAL A C 1
ATOM 726 O O . VAL A 1 95 ? 4.887 2.031 -13.812 1.00 93.81 95 VAL A O 1
ATOM 729 N N . LEU A 1 96 ? 6.158 3.732 -14.535 1.00 94.81 96 LEU A N 1
ATOM 730 C CA . LEU A 1 96 ? 5.831 4.604 -13.403 1.00 94.81 96 LEU A CA 1
ATOM 731 C C . LEU A 1 96 ? 4.359 5.029 -13.406 1.00 94.81 96 LEU A C 1
ATOM 733 O O . LEU A 1 96 ? 3.730 5.049 -12.347 1.00 94.81 96 LEU A O 1
ATOM 737 N N . GLY A 1 97 ? 3.793 5.332 -14.577 1.00 94.19 97 GLY A N 1
ATOM 738 C CA . GLY A 1 97 ? 2.380 5.681 -14.720 1.00 94.19 97 GLY A CA 1
ATOM 739 C C . GLY A 1 97 ? 1.464 4.533 -14.298 1.00 94.19 97 GLY A C 1
ATOM 740 O O . GLY A 1 97 ? 0.579 4.720 -13.461 1.00 94.19 97 GLY A O 1
ATOM 741 N N . PHE A 1 98 ? 1.727 3.324 -14.801 1.00 95.19 98 PHE A N 1
ATOM 742 C CA . PHE A 1 98 ? 0.973 2.131 -14.420 1.00 95.19 98 PHE A CA 1
ATOM 743 C C . PHE A 1 98 ? 1.147 1.798 -12.934 1.00 95.19 98 PHE A C 1
ATOM 745 O O . PHE A 1 98 ? 0.165 1.553 -12.235 1.00 95.19 98 PHE A O 1
ATOM 752 N N . SER A 1 99 ? 2.375 1.866 -12.414 1.00 96.50 99 SER A N 1
ATOM 753 C CA . SER A 1 99 ? 2.637 1.645 -10.990 1.00 96.50 99 SER A CA 1
ATOM 754 C C . SER A 1 99 ? 1.905 2.650 -10.105 1.00 96.50 99 SER A C 1
ATOM 756 O O . SER A 1 99 ? 1.411 2.264 -9.049 1.00 96.50 99 SER A O 1
ATOM 758 N N . THR A 1 100 ? 1.831 3.920 -10.506 1.00 96.38 100 THR A N 1
ATOM 759 C CA . THR A 1 100 ? 1.112 4.957 -9.752 1.00 96.38 100 THR A CA 1
ATOM 760 C C . THR A 1 100 ? -0.387 4.671 -9.733 1.00 96.38 100 THR A C 1
ATOM 762 O O . THR A 1 100 ? -1.017 4.784 -8.682 1.00 96.38 100 THR A O 1
ATOM 765 N N . LEU A 1 101 ? -0.954 4.229 -10.860 1.00 97.19 101 LEU A N 1
ATOM 766 C CA . LEU A 1 101 ? -2.360 3.832 -10.939 1.00 97.19 101 LEU A CA 1
ATOM 767 C C . LEU A 1 101 ? -2.659 2.648 -10.007 1.00 97.19 101 LEU A C 1
ATOM 769 O O . LEU A 1 101 ? -3.582 2.717 -9.195 1.00 97.19 101 LEU A O 1
ATOM 773 N N . VAL A 1 102 ? -1.850 1.588 -10.076 1.00 96.69 102 VAL A N 1
ATOM 774 C CA . VAL A 1 102 ? -1.999 0.401 -9.217 1.00 96.69 102 VAL A CA 1
ATOM 775 C C . VAL A 1 102 ? -1.829 0.766 -7.741 1.00 96.69 102 VAL A C 1
ATOM 777 O O . VAL A 1 102 ? -2.635 0.354 -6.906 1.00 96.69 102 VAL A O 1
ATOM 780 N N . ALA A 1 103 ? -0.821 1.577 -7.413 1.00 97.44 103 ALA A N 1
ATOM 781 C CA . ALA A 1 103 ? -0.580 2.053 -6.056 1.00 97.44 103 ALA A CA 1
ATOM 782 C C . ALA A 1 103 ? -1.761 2.881 -5.523 1.00 97.44 103 ALA A C 1
ATOM 784 O O . ALA A 1 103 ? -2.165 2.694 -4.376 1.00 97.44 103 ALA A O 1
ATOM 785 N N . GLY A 1 104 ? -2.350 3.744 -6.356 1.00 97.38 104 GLY A N 1
ATOM 786 C CA . GLY A 1 104 ? -3.529 4.539 -6.012 1.00 97.38 104 GLY A CA 1
ATOM 787 C C . GLY A 1 104 ? -4.769 3.682 -5.752 1.00 97.38 104 GLY A C 1
ATOM 788 O O . GLY A 1 104 ? -5.457 3.885 -4.753 1.00 97.38 104 GLY A O 1
ATOM 789 N N . ILE A 1 105 ? -5.028 2.675 -6.589 1.00 97.94 105 ILE A N 1
ATOM 790 C CA . ILE A 1 105 ? -6.133 1.728 -6.362 1.00 97.94 105 ILE A CA 1
ATOM 791 C C . ILE A 1 105 ? -5.917 0.976 -5.044 1.00 97.94 105 ILE A C 1
ATOM 793 O O . ILE A 1 105 ? -6.820 0.887 -4.213 1.00 97.94 105 ILE A O 1
ATOM 797 N N . ASN A 1 106 ? -4.705 0.481 -4.813 1.00 97.31 106 ASN A N 1
ATOM 798 C CA . ASN A 1 106 ? -4.378 -0.255 -3.602 1.00 97.31 106 ASN A CA 1
ATOM 799 C C . ASN A 1 106 ? -4.469 0.610 -2.329 1.00 97.31 106 ASN A C 1
ATOM 801 O O . ASN A 1 106 ? -4.961 0.147 -1.300 1.00 97.31 106 ASN A O 1
ATOM 805 N N . LEU A 1 107 ? -4.068 1.882 -2.402 1.00 97.88 107 LEU A N 1
ATOM 806 C CA . LEU A 1 107 ? -4.260 2.860 -1.328 1.00 97.88 107 LEU A CA 1
ATOM 807 C C . LEU A 1 107 ? -5.737 2.953 -0.914 1.00 97.88 107 LEU A C 1
ATOM 809 O O . LEU A 1 107 ? -6.052 2.925 0.280 1.00 97.88 107 LEU A O 1
ATOM 813 N N . VAL A 1 108 ? -6.645 3.027 -1.892 1.00 97.38 108 VAL A N 1
ATOM 814 C CA . VAL A 1 108 ? -8.092 3.068 -1.634 1.00 97.38 108 VAL A CA 1
ATOM 815 C C . VAL A 1 108 ? -8.565 1.758 -1.003 1.00 97.38 108 VAL A C 1
ATOM 817 O O . VAL A 1 108 ? -9.275 1.797 0.002 1.00 97.38 108 VAL A O 1
ATOM 820 N N . ILE A 1 109 ? -8.123 0.607 -1.523 1.00 97.62 109 ILE A N 1
ATOM 821 C CA . ILE A 1 109 ? -8.475 -0.716 -0.978 1.00 97.62 109 ILE A CA 1
ATOM 822 C C . ILE A 1 109 ? -8.082 -0.821 0.499 1.00 97.62 109 ILE A C 1
ATOM 824 O O . ILE A 1 109 ? -8.913 -1.195 1.325 1.00 97.62 109 ILE A O 1
ATOM 828 N N . ILE A 1 110 ? -6.850 -0.450 0.856 1.00 97.00 110 ILE A N 1
ATOM 829 C CA . ILE A 1 110 ? -6.368 -0.508 2.245 1.00 97.00 110 ILE A CA 1
ATOM 830 C C . ILE A 1 110 ? -7.164 0.431 3.151 1.00 97.00 110 ILE A C 1
ATOM 832 O O . ILE A 1 110 ? -7.509 0.058 4.273 1.00 97.00 110 ILE A O 1
ATOM 836 N N . THR A 1 111 ? -7.493 1.626 2.664 1.00 97.00 111 THR A N 1
ATOM 837 C CA . THR A 1 111 ? -8.278 2.606 3.427 1.00 97.00 111 THR A CA 1
ATOM 838 C C . THR A 1 111 ? -9.674 2.063 3.750 1.00 97.00 111 THR A C 1
ATOM 840 O O . THR A 1 111 ? -10.130 2.122 4.895 1.00 97.00 111 THR A O 1
ATOM 843 N N . VAL A 1 112 ? -10.342 1.464 2.758 1.00 96.88 112 VAL A N 1
ATOM 844 C CA . VAL A 1 112 ? -11.651 0.821 2.952 1.00 96.88 112 VAL A CA 1
ATOM 845 C C . VAL A 1 112 ? -11.528 -0.389 3.878 1.00 96.88 112 VAL A C 1
ATOM 847 O O . VAL A 1 112 ? -12.359 -0.574 4.769 1.00 96.88 112 VAL A O 1
ATOM 850 N N . LEU A 1 113 ? -10.470 -1.186 3.731 1.00 96.88 113 LEU A N 1
ATOM 851 C CA . LEU A 1 113 ? -10.230 -2.342 4.588 1.00 96.88 113 LEU A CA 1
ATOM 852 C C . LEU A 1 113 ? -10.045 -1.934 6.057 1.00 96.88 113 LEU A C 1
ATOM 854 O O . LEU A 1 113 ? -10.572 -2.601 6.943 1.00 96.88 113 LEU A O 1
ATOM 858 N N . GLY A 1 114 ? -9.381 -0.808 6.331 1.00 96.12 114 GLY A N 1
ATOM 859 C CA . GLY A 1 114 ? -9.257 -0.259 7.684 1.00 96.12 114 GLY A CA 1
ATOM 860 C C . GLY A 1 114 ? -10.605 0.066 8.328 1.00 96.12 114 GLY A C 1
ATOM 861 O O . GLY A 1 114 ? -10.846 -0.292 9.483 1.00 96.12 114 GLY A O 1
ATOM 862 N N . ALA A 1 115 ? -11.510 0.679 7.564 1.00 94.44 115 ALA A N 1
ATOM 863 C CA . ALA A 1 115 ? -12.882 0.934 7.993 1.00 94.44 115 ALA A CA 1
ATOM 864 C C . ALA A 1 115 ? -13.645 -0.366 8.314 1.00 94.44 115 ALA A C 1
ATOM 866 O O . ALA A 1 115 ? -14.280 -0.472 9.367 1.00 94.44 115 ALA A O 1
ATOM 867 N N . VAL A 1 116 ? -13.541 -1.377 7.447 1.00 96.69 116 VAL A N 1
ATOM 868 C CA . VAL A 1 116 ? -14.169 -2.693 7.659 1.00 96.69 116 VAL A CA 1
ATOM 869 C C . VAL A 1 116 ? -13.611 -3.378 8.912 1.00 96.69 116 VAL A C 1
ATOM 871 O O . VAL A 1 116 ? -14.381 -3.869 9.740 1.00 96.69 116 VAL A O 1
ATOM 874 N N . CYS A 1 117 ? -12.291 -3.346 9.114 1.00 94.94 117 CYS A N 1
ATOM 875 C CA . CYS A 1 117 ? -11.641 -3.891 10.306 1.00 94.94 117 CYS A CA 1
ATOM 876 C C . CYS A 1 117 ? -12.156 -3.247 11.602 1.00 94.94 117 CYS A C 1
ATOM 878 O O . CYS A 1 117 ? -12.385 -3.959 12.580 1.00 94.94 117 CYS A O 1
ATOM 880 N N . ALA A 1 118 ? -12.392 -1.930 11.617 1.00 95.06 118 ALA A N 1
ATOM 881 C CA . ALA A 1 118 ? -12.954 -1.247 12.783 1.00 95.06 118 ALA A CA 1
ATOM 882 C C . ALA A 1 118 ? -14.367 -1.742 13.119 1.00 95.06 118 ALA A C 1
ATOM 884 O O . ALA A 1 118 ? -14.671 -2.016 14.280 1.00 95.06 118 ALA A O 1
ATOM 885 N N . ILE A 1 119 ? -15.221 -1.913 12.105 1.00 94.88 119 ILE A N 1
ATOM 886 C CA . ILE A 1 119 ? -16.590 -2.414 12.290 1.00 94.88 119 ILE A CA 1
ATOM 887 C C . ILE A 1 119 ? -16.565 -3.840 12.848 1.00 94.88 119 ILE A C 1
ATOM 889 O O . ILE A 1 119 ? -17.226 -4.121 13.851 1.00 94.88 119 ILE A O 1
ATOM 893 N N . ILE A 1 120 ? -15.762 -4.723 12.250 1.00 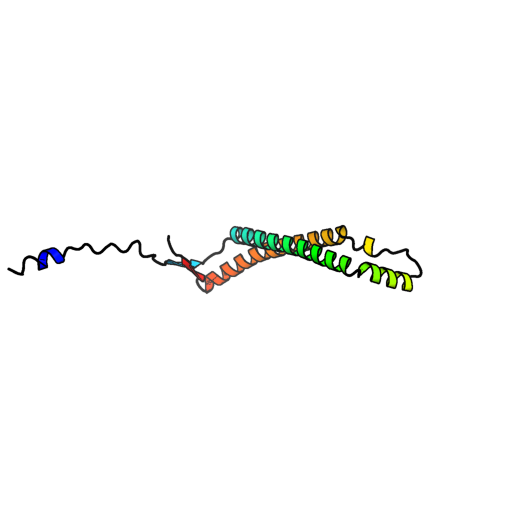94.94 120 ILE A N 1
ATOM 894 C CA . ILE A 1 120 ? -15.635 -6.118 12.691 1.00 94.94 120 ILE A CA 1
ATOM 895 C C . ILE A 1 120 ? -15.083 -6.185 14.121 1.00 94.94 120 ILE A C 1
ATOM 897 O O . ILE A 1 120 ? -15.594 -6.949 14.946 1.00 94.94 120 ILE A O 1
ATOM 901 N N . TYR A 1 121 ? -14.089 -5.357 14.454 1.00 94.44 121 TYR A N 1
ATOM 902 C CA . TYR A 1 121 ? -13.558 -5.269 15.812 1.00 94.44 121 TYR A CA 1
ATOM 903 C C . TYR A 1 121 ? -14.633 -4.845 16.812 1.00 94.44 121 TYR A C 1
ATOM 905 O O . TYR A 1 121 ? -14.813 -5.506 17.832 1.00 94.44 121 TYR A O 1
ATOM 913 N N . ASN A 1 122 ? -15.395 -3.796 16.500 1.00 93.94 122 ASN A N 1
ATOM 914 C CA . ASN A 1 122 ? -16.457 -3.294 17.369 1.00 93.94 122 ASN A CA 1
ATOM 915 C C . ASN A 1 122 ? -17.548 -4.344 17.614 1.00 93.94 122 ASN A C 1
ATOM 917 O O . ASN A 1 122 ? -18.089 -4.422 18.716 1.00 93.94 122 ASN A O 1
ATOM 921 N N . MET A 1 123 ? -17.866 -5.174 16.618 1.00 93.19 123 MET A N 1
ATOM 922 C CA . MET A 1 123 ? -18.793 -6.298 16.788 1.00 93.19 123 MET A CA 1
ATOM 923 C C . MET A 1 123 ? -18.197 -7.398 17.673 1.00 93.19 123 MET A C 1
ATOM 925 O O . MET A 1 123 ? -18.859 -7.883 18.588 1.00 93.19 123 MET A O 1
ATOM 929 N N . SER A 1 124 ? -16.931 -7.744 17.449 1.00 92.88 124 SER A N 1
ATOM 930 C CA . SER A 1 124 ? -16.228 -8.801 18.186 1.00 92.88 124 SER A CA 1
ATOM 931 C C . SER A 1 124 ? -15.999 -8.423 19.656 1.00 92.88 124 SER A C 1
ATOM 933 O O . SER A 1 124 ? -16.182 -9.237 20.564 1.00 92.88 124 SER A O 1
ATOM 935 N N . ALA A 1 125 ? -15.661 -7.159 19.915 1.00 91.81 125 ALA A N 1
ATOM 936 C CA . ALA A 1 125 ? -15.405 -6.626 21.247 1.00 91.81 125 ALA A CA 1
ATOM 937 C C . ALA A 1 125 ? -16.656 -6.636 22.139 1.00 91.81 125 ALA A C 1
ATOM 939 O O . ALA A 1 125 ? -16.524 -6.833 23.347 1.00 91.81 125 ALA A O 1
ATOM 940 N N . LYS A 1 126 ? -17.862 -6.511 21.564 1.00 89.75 126 LYS A N 1
ATOM 941 C CA . LYS A 1 126 ? -19.129 -6.647 22.309 1.00 89.75 126 LYS A CA 1
ATOM 942 C C . LYS A 1 126 ? -19.333 -8.054 22.877 1.00 89.75 126 LYS A C 1
ATOM 944 O O . LYS A 1 126 ? -19.972 -8.187 23.913 1.00 89.75 126 LYS A O 1
ATOM 949 N N . ILE A 1 127 ? -18.791 -9.080 22.218 1.00 93.12 127 ILE A N 1
ATOM 950 C CA . ILE A 1 127 ? -18.945 -10.486 22.620 1.00 93.12 127 ILE A CA 1
ATOM 951 C C . ILE A 1 127 ? -17.853 -10.883 23.622 1.00 93.12 127 ILE A C 1
ATOM 953 O O . ILE A 1 127 ? -18.136 -11.517 24.632 1.00 93.12 127 ILE A O 1
ATOM 957 N N . VAL A 1 128 ? -16.602 -10.494 23.360 1.00 91.06 128 VAL A N 1
ATOM 958 C CA . VAL A 1 128 ? -15.430 -10.934 24.146 1.00 91.06 128 VAL A CA 1
ATOM 959 C C . VAL A 1 128 ? -15.098 -9.978 25.307 1.00 91.06 128 VAL A C 1
ATOM 961 O O . VAL A 1 128 ? -14.363 -10.329 26.228 1.00 91.06 128 VAL A O 1
ATOM 964 N N . GLY A 1 129 ? -15.652 -8.761 25.303 1.00 85.56 129 GLY A N 1
ATOM 965 C CA . GLY A 1 129 ? -15.395 -7.739 26.323 1.00 85.56 129 GLY A CA 1
ATOM 966 C C . GLY A 1 129 ? -14.154 -6.872 26.066 1.00 85.56 129 GLY A C 1
ATOM 967 O O . GLY A 1 129 ? -13.717 -6.175 26.982 1.00 85.56 129 GLY A O 1
ATOM 968 N N . GLY A 1 130 ? -13.604 -6.893 24.845 1.00 87.81 130 GLY A N 1
ATOM 969 C CA . GLY A 1 130 ? -12.498 -6.035 24.395 1.00 87.81 130 GLY A CA 1
ATOM 970 C C . GLY A 1 130 ? -11.083 -6.585 24.634 1.00 87.81 130 GLY A C 1
ATOM 971 O O . GLY A 1 130 ? -10.891 -7.617 25.275 1.00 87.81 130 GLY A O 1
ATOM 972 N N . LEU A 1 131 ? -10.072 -5.883 24.109 1.00 88.62 131 LEU A N 1
ATOM 973 C CA . LEU A 1 131 ? -8.652 -6.252 24.235 1.00 88.62 131 LEU A CA 1
ATOM 974 C C . LEU A 1 131 ? -8.016 -5.565 25.455 1.00 88.62 131 LEU A C 1
ATOM 976 O O . LEU A 1 131 ? -8.019 -4.341 25.536 1.00 88.62 131 LEU A O 1
ATOM 980 N N . SER A 1 132 ? -7.428 -6.318 26.388 1.00 86.50 132 SER A N 1
ATOM 981 C CA . SER A 1 132 ? -6.705 -5.733 27.531 1.00 86.50 132 SER A CA 1
ATOM 982 C C . SER A 1 132 ? -5.410 -5.052 27.074 1.00 86.50 132 SER A C 1
ATOM 984 O O . SER A 1 132 ? -4.498 -5.710 26.579 1.00 86.50 132 SER A O 1
ATOM 986 N N . VAL A 1 133 ? -5.311 -3.744 27.288 1.00 86.50 133 VAL A N 1
ATOM 987 C CA . VAL A 1 133 ? -4.154 -2.899 26.975 1.00 86.50 133 VAL A CA 1
ATOM 988 C C . VAL A 1 133 ? -3.556 -2.335 28.268 1.00 86.50 133 VAL A C 1
ATOM 990 O O . VAL A 1 133 ? -4.260 -1.870 29.167 1.00 86.50 133 VAL A O 1
ATOM 993 N N . GLY A 1 134 ? -2.235 -2.436 28.409 1.00 85.19 134 GLY A N 1
ATOM 994 C CA . GLY A 1 134 ? -1.512 -1.902 29.561 1.00 85.19 134 GLY A CA 1
ATOM 995 C C . GLY A 1 134 ? -1.016 -0.494 29.272 1.00 85.19 134 GLY A C 1
ATOM 9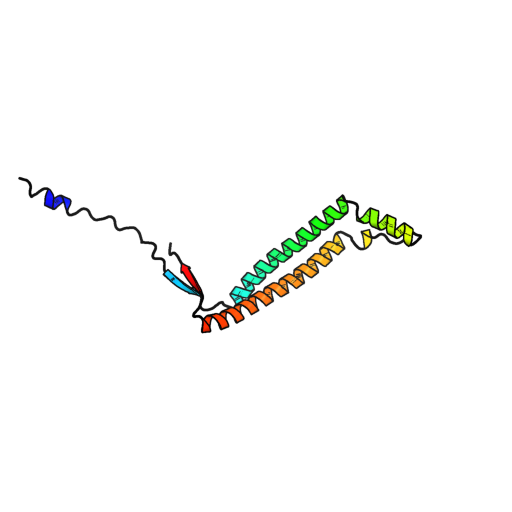96 O O . GLY A 1 134 ? -0.223 -0.318 28.353 1.00 85.19 134 GLY A O 1
ATOM 997 N N . PHE A 1 135 ? -1.433 0.484 30.074 1.00 80.81 135 PHE A N 1
ATOM 998 C CA . PHE A 1 135 ? -0.876 1.833 30.024 1.00 80.81 135 PHE A CA 1
ATOM 999 C C . PHE A 1 135 ? 0.021 2.072 31.243 1.00 80.81 135 PHE A C 1
ATOM 1001 O O . PHE A 1 135 ? -0.289 1.643 32.359 1.00 80.81 135 PHE A O 1
ATOM 1008 N N . THR A 1 136 ? 1.144 2.752 31.020 1.00 80.62 136 THR A N 1
ATOM 1009 C CA . THR A 1 136 ? 2.003 3.290 32.079 1.00 80.62 136 THR A CA 1
ATOM 1010 C C . THR A 1 136 ? 1.806 4.801 32.114 1.00 80.62 136 THR A C 1
ATOM 1012 O O . THR A 1 136 ? 1.849 5.442 31.068 1.00 80.62 136 THR A O 1
ATOM 1015 N N . ASN A 1 137 ? 1.528 5.358 33.291 1.00 69.12 137 ASN A N 1
ATOM 1016 C CA . ASN A 1 137 ? 1.374 6.800 33.479 1.00 69.12 137 ASN A CA 1
ATOM 1017 C C . ASN A 1 137 ? 2.746 7.370 33.856 1.00 69.12 137 ASN A C 1
ATOM 1019 O O . ASN A 1 137 ? 3.263 6.967 34.898 1.00 69.12 137 ASN A O 1
ATOM 1023 N N . GLN A 1 138 ? 3.349 8.199 33.000 1.00 62.69 138 GLN A N 1
ATOM 1024 C CA . GLN A 1 138 ? 4.579 8.938 33.314 1.00 62.69 138 GLN A CA 1
ATOM 1025 C C . GLN A 1 138 ? 4.243 10.353 33.766 1.00 62.69 138 GLN A C 1
ATOM 1027 O O . GLN A 1 138 ? 3.372 10.970 33.116 1.00 62.69 138 GLN A O 1
#

Secondary structure (DSSP, 8-state):
--TTHHHHGGG------------EEEEE----HHHHHHHHHHHHHHHHHHHHHHHHHHHHHHHHTTHHHHHHHHHHHHHSSS---HHHHS-HHHHHHHHHHHHHHHHHHHHHHHHHHHHHHHHHHHHH--EEEEE---

pLDDT: mean 84.35, std 14.3, range [51.5, 97.94]

Foldseek 3Di:
DPVVVVVVVVPPPDPPPPPPQPWDWDFPQADDLVNLLVVLLVVLVVVLVVQLVVLLVVVVVCVVVCVQVVVQVVCCVVVVHSPDRVCVVVDSVNSSVVSNVVSVVSSVVSSVVSSVVRVVQNVVCVVVVGHIDIDTDD

Radius of gyration: 32.29 Å; chains: 1; bounding box: 42×23×120 Å

InterPro domains:
  IPR021949 Domain of unknown function DUF3566. transmembrane [PF12089] (22-136)